Protein AF-A0A9P6NHR1-F1 (afdb_monomer_lite)

Secondary structure (DSSP, 8-state):
-------HHHHHHHHHHHHTT--HHHHHHHTT----HHHHHHHHHHHHHHHHHHH-TTGGGGSS--

Organism: NCBI:txid708437

pLDDT: mean 79.48, std 14.35, range [38.16, 92.94]

Radius of gyration: 14.09 Å; chains: 1; bounding box: 23×35×33 Å

Sequence (66 aa):
MVYVFYPIANTVLAVKYVLEGLSYDEVCTCLQWSMSKDSFEQWMVLYHHTKAVIRDPTTYQTTRRS

Structure (mmCIF, N/CA/C/O backbone):
data_AF-A0A9P6NHR1-F1
#
_entry.id   AF-A0A9P6NHR1-F1
#
loop_
_atom_site.group_PDB
_atom_site.id
_atom_site.type_symbol
_atom_site.label_atom_id
_atom_site.label_alt_id
_atom_site.label_comp_id
_atom_site.label_asym_id
_atom_site.label_entity_id
_atom_site.label_seq_id
_atom_site.pdbx_PDB_ins_code
_atom_site.Cartn_x
_atom_site.Cartn_y
_atom_site.Cartn_z
_atom_site.occupancy
_atom_site.B_iso_or_equiv
_atom_site.auth_seq_id
_atom_site.auth_comp_id
_atom_site.auth_asym_id
_atom_site.auth_atom_id
_atom_site.pdbx_PDB_model_num
ATOM 1 N N . MET A 1 1 ? 4.384 -18.661 -11.203 1.00 55.28 1 MET A N 1
ATOM 2 C CA . MET A 1 1 ? 4.673 -17.275 -10.777 1.00 55.28 1 MET A CA 1
ATOM 3 C C . MET A 1 1 ? 6.176 -17.083 -10.767 1.00 55.28 1 MET A C 1
ATOM 5 O O . MET A 1 1 ? 6.853 -17.812 -10.057 1.00 55.28 1 MET A O 1
ATOM 9 N N . VAL A 1 2 ? 6.696 -16.168 -11.583 1.00 64.25 2 VAL A N 1
ATOM 10 C CA . VAL A 1 2 ? 8.099 -15.739 -11.499 1.00 64.25 2 VAL A CA 1
ATOM 11 C C . VAL A 1 2 ? 8.180 -14.716 -10.370 1.00 64.25 2 VAL A C 1
ATOM 13 O O . VAL A 1 2 ? 7.390 -13.775 -10.349 1.00 64.25 2 VAL A O 1
ATOM 16 N N . TYR A 1 3 ? 9.080 -14.920 -9.409 1.00 64.38 3 TYR A N 1
ATOM 17 C CA . TYR A 1 3 ? 9.303 -13.942 -8.349 1.00 64.38 3 TYR A CA 1
ATOM 18 C C . TYR A 1 3 ? 10.018 -12.727 -8.944 1.00 64.38 3 TYR A C 1
ATOM 20 O O . TYR A 1 3 ? 11.181 -12.816 -9.334 1.00 64.38 3 TYR A O 1
ATOM 28 N N . VAL A 1 4 ? 9.309 -11.603 -9.037 1.00 73.25 4 VAL A N 1
ATOM 29 C CA . VAL A 1 4 ? 9.880 -10.314 -9.433 1.00 73.25 4 VAL A CA 1
ATOM 30 C C . VAL A 1 4 ? 10.159 -9.530 -8.162 1.00 73.25 4 VAL A C 1
ATOM 32 O O . VAL A 1 4 ? 9.268 -9.321 -7.338 1.00 73.25 4 VAL A O 1
ATOM 35 N N . PHE A 1 5 ? 11.412 -9.122 -7.980 1.00 78.25 5 PHE A N 1
ATOM 36 C CA . PHE A 1 5 ? 11.782 -8.297 -6.843 1.00 78.25 5 PHE A CA 1
ATOM 37 C C . PHE A 1 5 ? 11.285 -6.870 -7.067 1.00 78.25 5 PHE A C 1
ATOM 39 O O . PHE A 1 5 ? 11.739 -6.191 -7.989 1.00 78.25 5 PHE A O 1
ATOM 46 N N . TYR A 1 6 ? 10.381 -6.417 -6.199 1.00 80.06 6 TYR A N 1
ATOM 47 C CA . TYR A 1 6 ? 9.944 -5.030 -6.172 1.00 80.06 6 TYR A CA 1
ATOM 48 C C . TYR A 1 6 ? 10.584 -4.289 -4.991 1.00 80.06 6 TYR A C 1
ATOM 50 O O . TYR A 1 6 ? 10.429 -4.742 -3.854 1.00 80.06 6 TYR A O 1
ATOM 58 N N . PRO A 1 7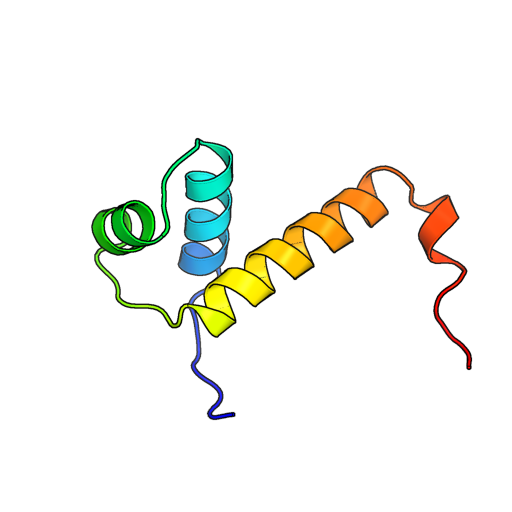 ? 11.289 -3.157 -5.205 1.00 84.00 7 PRO A N 1
ATOM 59 C CA . PRO A 1 7 ? 11.787 -2.340 -4.111 1.00 84.00 7 PRO A CA 1
ATOM 60 C C . PRO A 1 7 ? 10.643 -1.911 -3.195 1.00 84.00 7 PRO A C 1
ATOM 62 O O . PRO A 1 7 ? 9.632 -1.383 -3.657 1.00 84.00 7 PRO A O 1
ATOM 65 N N . ILE A 1 8 ? 10.833 -2.090 -1.888 1.00 82.19 8 ILE A N 1
ATOM 66 C CA . ILE A 1 8 ? 9.820 -1.787 -0.865 1.00 82.19 8 ILE A CA 1
ATOM 67 C C . ILE A 1 8 ? 9.364 -0.321 -0.945 1.00 82.19 8 ILE A C 1
ATOM 69 O O . ILE A 1 8 ? 8.190 -0.022 -0.758 1.00 82.19 8 ILE A O 1
ATOM 73 N N . ALA A 1 9 ? 10.270 0.605 -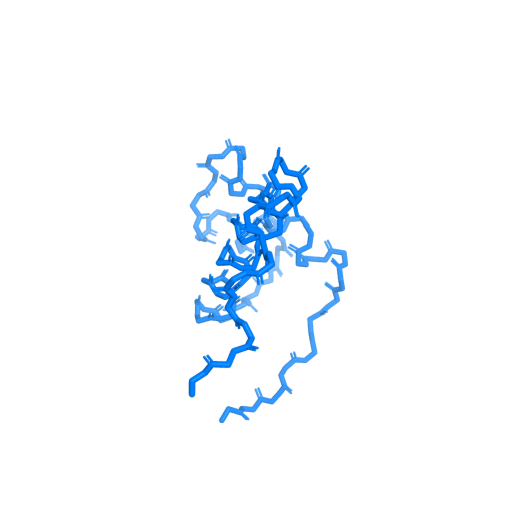1.272 1.00 85.62 9 ALA A N 1
ATOM 74 C CA . ALA A 1 9 ? 9.916 2.012 -1.456 1.00 85.62 9 ALA A CA 1
ATOM 75 C C . ALA A 1 9 ? 8.844 2.201 -2.545 1.00 85.62 9 ALA A C 1
ATOM 77 O O . ALA A 1 9 ? 7.885 2.946 -2.350 1.00 85.62 9 ALA A O 1
ATOM 78 N N . ASN A 1 10 ? 8.965 1.470 -3.654 1.00 85.62 10 ASN A N 1
ATOM 79 C CA . ASN A 1 10 ? 8.053 1.575 -4.786 1.00 85.62 10 ASN A CA 1
ATOM 80 C C . ASN A 1 10 ? 6.708 0.909 -4.482 1.00 85.62 10 ASN A C 1
ATOM 82 O O . ASN A 1 10 ? 5.674 1.443 -4.867 1.00 85.62 10 ASN A O 1
ATOM 86 N N . THR A 1 11 ? 6.698 -0.212 -3.751 1.00 86.69 11 THR A N 1
ATOM 87 C CA . THR A 1 11 ? 5.440 -0.858 -3.339 1.00 86.69 11 THR A CA 1
ATOM 88 C C . THR A 1 11 ? 4.654 0.020 -2.364 1.00 86.69 11 THR A C 1
ATOM 90 O O . THR A 1 11 ? 3.441 0.166 -2.499 1.00 86.69 11 THR A O 1
ATOM 93 N N . VAL A 1 12 ? 5.342 0.683 -1.427 1.00 87.50 12 VAL A N 1
ATOM 94 C CA . VAL A 1 12 ? 4.723 1.632 -0.490 1.00 87.50 12 VAL A CA 1
ATOM 95 C C . VAL A 1 12 ? 4.179 2.862 -1.217 1.00 87.50 12 VAL A C 1
ATOM 97 O O . VAL A 1 12 ? 3.062 3.288 -0.925 1.00 87.50 12 VAL A O 1
ATOM 100 N N . LEU A 1 13 ? 4.937 3.436 -2.156 1.00 90.12 13 LEU A N 1
ATOM 101 C CA . LEU A 1 13 ? 4.473 4.580 -2.946 1.00 90.12 13 LEU A CA 1
ATOM 102 C C . LEU A 1 13 ? 3.282 4.213 -3.837 1.00 90.12 13 LEU A C 1
ATOM 104 O O . LEU A 1 13 ? 2.324 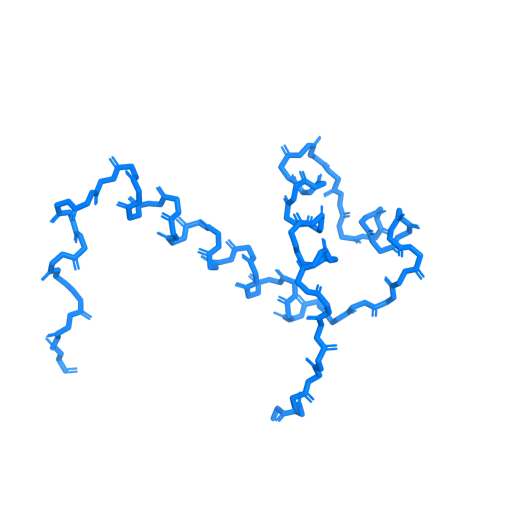4.977 -3.882 1.00 90.12 13 LEU A O 1
ATOM 108 N N . ALA A 1 14 ? 3.292 3.031 -4.460 1.00 90.25 14 ALA A N 1
ATOM 109 C CA . ALA A 1 14 ? 2.170 2.551 -5.261 1.00 90.25 14 ALA A CA 1
ATOM 110 C C . ALA A 1 14 ? 0.876 2.499 -4.438 1.00 90.25 14 ALA A C 1
ATOM 112 O O . ALA A 1 14 ? -0.130 3.073 -4.840 1.00 90.25 14 ALA A O 1
ATOM 113 N N . VAL A 1 15 ? 0.914 1.896 -3.244 1.00 88.81 15 VAL A N 1
ATOM 114 C CA . VAL A 1 15 ? -0.256 1.844 -2.351 1.00 88.81 15 VAL A CA 1
ATOM 115 C C . VAL A 1 15 ? -0.694 3.247 -1.920 1.00 88.81 15 VAL A C 1
ATOM 117 O O . VAL A 1 15 ? -1.889 3.527 -1.897 1.00 88.81 15 VAL A O 1
ATOM 120 N N . LYS A 1 16 ? 0.243 4.151 -1.602 1.00 91.00 16 LYS A N 1
ATOM 121 C CA . LYS A 1 16 ? -0.089 5.538 -1.229 1.00 91.00 16 LYS A CA 1
ATOM 122 C C . LYS A 1 16 ? -0.812 6.284 -2.347 1.00 91.00 16 LYS A C 1
ATOM 124 O O . LYS A 1 16 ? -1.859 6.861 -2.085 1.00 91.00 16 LYS A O 1
ATOM 129 N N . TYR A 1 17 ? -0.303 6.222 -3.574 1.00 92.75 17 TYR A N 1
ATOM 130 C CA . TYR A 1 17 ? -0.925 6.891 -4.716 1.00 92.75 17 TYR A CA 1
ATOM 131 C C . TYR A 1 17 ? -2.335 6.369 -5.002 1.00 92.75 17 TYR A C 1
ATOM 133 O O . TYR A 1 17 ? -3.237 7.153 -5.279 1.00 92.75 17 TYR A O 1
ATOM 141 N N . VAL A 1 18 ? -2.579 5.069 -4.827 1.00 91.50 18 VAL A N 1
ATOM 142 C CA . VAL A 1 18 ? -3.943 4.524 -4.931 1.00 91.50 18 VAL A CA 1
ATOM 143 C C . VAL A 1 18 ? -4.868 5.088 -3.857 1.00 91.50 18 VAL A C 1
ATOM 145 O O . VAL A 1 18 ? -6.022 5.404 -4.136 1.00 91.50 18 VAL A O 1
ATOM 148 N N . LEU A 1 19 ? -4.380 5.244 -2.624 1.00 88.50 19 LEU A N 1
ATOM 149 C CA . LEU A 1 19 ? -5.161 5.853 -1.540 1.00 88.50 19 LEU A CA 1
ATOM 150 C C . LEU A 1 19 ? -5.442 7.341 -1.774 1.00 88.50 19 LEU A C 1
ATOM 152 O O . LEU A 1 19 ? -6.441 7.848 -1.270 1.00 88.50 19 LEU A O 1
ATOM 156 N N . GLU A 1 20 ? -4.590 8.018 -2.542 1.00 92.50 20 GLU A N 1
ATOM 157 C CA . GLU A 1 20 ? -4.791 9.392 -3.019 1.00 92.50 20 GLU A CA 1
ATOM 158 C C . GLU A 1 20 ? -5.748 9.469 -4.224 1.00 92.50 20 GLU A C 1
ATOM 160 O O . GLU A 1 20 ? -6.127 10.563 -4.637 1.00 92.50 20 GLU A O 1
ATOM 165 N N . GLY A 1 21 ? -6.200 8.323 -4.744 1.00 92.88 21 GLY A N 1
ATOM 166 C CA . GLY A 1 21 ? -7.200 8.224 -5.806 1.00 92.88 21 GLY A CA 1
ATOM 167 C C . GLY A 1 21 ? -6.633 7.997 -7.206 1.00 92.88 21 GLY A C 1
ATOM 168 O O . GLY A 1 21 ? -7.403 8.034 -8.163 1.00 92.88 21 GLY A O 1
ATOM 169 N N . LEU A 1 22 ? -5.326 7.748 -7.343 1.00 92.94 22 LEU A N 1
ATOM 170 C CA . LEU A 1 22 ? -4.715 7.474 -8.642 1.00 92.94 22 LEU A CA 1
ATOM 171 C C . LEU A 1 22 ? -5.092 6.073 -9.139 1.00 92.94 22 LEU A C 1
ATOM 173 O O . LEU A 1 22 ? -5.101 5.089 -8.392 1.00 92.94 22 LEU A O 1
ATOM 177 N N . SER A 1 23 ? -5.359 5.981 -10.436 1.00 91.12 23 SER A N 1
ATOM 178 C CA . SER A 1 23 ? -5.526 4.723 -11.156 1.00 91.12 23 SER A CA 1
ATOM 179 C C . SER A 1 23 ? -4.189 4.005 -11.357 1.00 91.12 23 SER A C 1
ATOM 181 O O . SER A 1 23 ? -3.113 4.591 -11.263 1.00 91.12 23 SER A O 1
ATOM 183 N N . TYR A 1 24 ? -4.245 2.713 -11.679 1.00 89.44 24 TYR A N 1
ATOM 184 C CA . TYR A 1 24 ? -3.059 1.897 -11.947 1.00 89.44 24 TYR A CA 1
ATOM 185 C C . TYR A 1 24 ? -2.108 2.516 -12.990 1.00 89.44 24 TYR A C 1
ATOM 187 O O . TYR A 1 24 ? -0.893 2.537 -12.781 1.00 89.44 24 TYR A O 1
ATOM 195 N N . ASP A 1 25 ? -2.653 3.046 -14.088 1.00 91.25 25 ASP A N 1
ATOM 196 C CA . ASP A 1 25 ? -1.856 3.634 -15.170 1.00 91.25 25 ASP A CA 1
ATOM 197 C C . ASP A 1 25 ? -1.168 4.930 -14.719 1.00 91.25 25 ASP A C 1
ATOM 199 O O . ASP A 1 25 ? 0.005 5.163 -15.026 1.00 91.25 25 ASP A O 1
ATOM 203 N N . GLU A 1 26 ? -1.861 5.746 -13.922 1.00 92.19 26 GLU A N 1
ATOM 204 C CA . GLU A 1 26 ? -1.296 6.952 -13.313 1.00 92.19 26 GLU A CA 1
ATOM 205 C C . GLU A 1 26 ? -0.197 6.597 -12.311 1.00 92.19 26 GLU A C 1
ATOM 207 O O . GLU A 1 26 ? 0.867 7.206 -12.333 1.00 92.19 26 GLU A O 1
ATOM 212 N N . VAL A 1 27 ? -0.390 5.555 -11.498 1.00 91.38 27 VAL A N 1
ATOM 213 C CA . VAL A 1 27 ? 0.632 5.061 -10.565 1.00 91.38 27 VAL A CA 1
ATOM 214 C C . VAL A 1 27 ? 1.882 4.583 -11.306 1.00 91.38 27 VAL A C 1
ATOM 216 O O . VAL A 1 27 ? 2.993 4.959 -10.929 1.00 91.38 27 VAL A O 1
ATOM 219 N N . CYS A 1 28 ? 1.725 3.797 -12.375 1.00 90.75 28 CYS A N 1
ATOM 220 C CA . CYS A 1 28 ? 2.851 3.356 -13.204 1.00 90.75 28 CYS A CA 1
ATOM 221 C C . CYS A 1 28 ? 3.587 4.545 -13.837 1.00 90.75 28 CYS A C 1
ATOM 223 O O . CYS A 1 28 ? 4.819 4.567 -13.877 1.00 90.75 28 CYS A O 1
ATOM 225 N N . THR A 1 29 ? 2.836 5.557 -14.283 1.00 91.62 29 THR A N 1
ATOM 226 C CA . THR A 1 29 ? 3.382 6.791 -14.862 1.00 91.62 29 THR A CA 1
ATOM 227 C C . THR A 1 29 ? 4.156 7.602 -13.821 1.00 91.62 29 THR A C 1
ATOM 229 O O . THR A 1 29 ? 5.299 7.985 -14.070 1.00 91.62 29 THR A O 1
ATOM 232 N N . CYS A 1 30 ? 3.588 7.815 -12.630 1.00 90.31 30 CYS A N 1
ATOM 233 C CA . CYS A 1 30 ? 4.223 8.551 -11.535 1.00 90.31 30 CYS A CA 1
ATOM 234 C C . CYS A 1 30 ? 5.484 7.858 -11.012 1.00 90.31 30 CYS A C 1
ATOM 236 O O . CYS A 1 30 ? 6.459 8.526 -10.677 1.00 90.31 30 CYS A O 1
ATOM 238 N N . LEU A 1 31 ? 5.487 6.524 -10.965 1.00 87.44 31 LEU A N 1
ATOM 239 C CA . LEU A 1 31 ? 6.645 5.736 -10.539 1.00 87.44 31 LEU A CA 1
ATOM 240 C C . LEU A 1 31 ? 7.670 5.511 -11.655 1.00 87.44 31 LEU A C 1
ATOM 242 O O . LEU A 1 31 ? 8.710 4.910 -11.394 1.00 87.44 31 LEU A O 1
ATOM 246 N N . GLN A 1 32 ? 7.378 5.974 -12.879 1.00 87.94 32 GLN A N 1
ATOM 247 C CA . GLN A 1 32 ? 8.174 5.733 -14.088 1.00 87.94 32 GLN A CA 1
ATOM 248 C C . GLN A 1 32 ? 8.539 4.255 -14.260 1.00 87.94 32 GLN A C 1
ATOM 250 O O . GLN A 1 32 ? 9.634 3.905 -14.707 1.00 87.94 32 GLN A O 1
ATOM 255 N N . TRP A 1 33 ? 7.623 3.371 -13.865 1.00 82.38 33 TRP A N 1
ATOM 256 C CA . TRP A 1 33 ? 7.911 1.955 -13.765 1.00 82.38 33 TRP A CA 1
ATOM 257 C C . TRP A 1 33 ? 6.701 1.102 -14.113 1.00 82.38 33 TRP A C 1
ATOM 259 O O . TRP A 1 33 ? 5.585 1.345 -13.659 1.00 82.38 33 TRP A O 1
ATOM 269 N N . SER A 1 34 ? 6.947 0.065 -14.912 1.00 81.62 34 SER A N 1
ATOM 270 C CA . SER A 1 34 ? 5.954 -0.950 -15.229 1.00 81.62 34 SER A CA 1
ATOM 271 C C . SER A 1 34 ? 5.966 -2.028 -14.150 1.00 81.62 34 SER A C 1
ATOM 273 O O . SER A 1 34 ? 6.987 -2.666 -13.885 1.00 81.62 34 SER A O 1
ATOM 275 N N . MET A 1 35 ? 4.815 -2.221 -13.522 1.00 85.56 35 MET A N 1
ATOM 276 C CA . MET A 1 35 ? 4.555 -3.318 -12.598 1.00 85.56 35 MET A CA 1
ATOM 277 C C . MET A 1 35 ? 3.566 -4.303 -13.224 1.00 85.56 35 MET A C 1
ATOM 279 O O . MET A 1 35 ? 3.018 -4.049 -14.292 1.00 85.56 35 MET A O 1
ATOM 283 N N . SER A 1 36 ? 3.380 -5.465 -12.601 1.00 87.88 36 SER A N 1
ATOM 284 C CA . SER A 1 36 ? 2.299 -6.369 -12.993 1.00 87.88 36 SER A CA 1
ATOM 285 C C . SER A 1 36 ? 1.013 -5.944 -12.298 1.00 87.88 36 SER A C 1
ATOM 287 O O . SER A 1 36 ? 1.030 -5.659 -11.096 1.00 87.88 36 SER A O 1
ATOM 289 N N . LYS A 1 37 ? -0.105 -5.978 -13.029 1.00 87.19 37 LYS A N 1
ATOM 290 C CA . LYS A 1 37 ? -1.431 -5.732 -12.461 1.00 87.19 37 LYS A CA 1
ATOM 291 C C . LYS A 1 37 ? -1.755 -6.724 -11.337 1.00 87.19 37 LYS A C 1
ATOM 293 O O . LYS A 1 37 ? -2.233 -6.303 -10.291 1.00 87.19 37 LYS A O 1
ATOM 298 N N . ASP A 1 38 ? -1.372 -7.993 -11.490 1.00 88.50 38 ASP A N 1
ATOM 299 C CA . ASP A 1 38 ? -1.573 -9.022 -10.460 1.00 88.50 38 ASP A CA 1
ATOM 300 C C . ASP A 1 38 ? -0.817 -8.690 -9.165 1.00 88.50 38 ASP A C 1
ATOM 302 O O . ASP A 1 38 ? -1.347 -8.823 -8.063 1.00 88.50 38 ASP A O 1
ATOM 306 N N . SER A 1 39 ? 0.439 -8.241 -9.280 1.00 86.19 39 SER A N 1
ATOM 307 C CA . SER A 1 39 ? 1.252 -7.863 -8.116 1.00 86.19 39 SER A CA 1
ATOM 308 C C . SER A 1 39 ? 0.695 -6.624 -7.423 1.00 86.19 3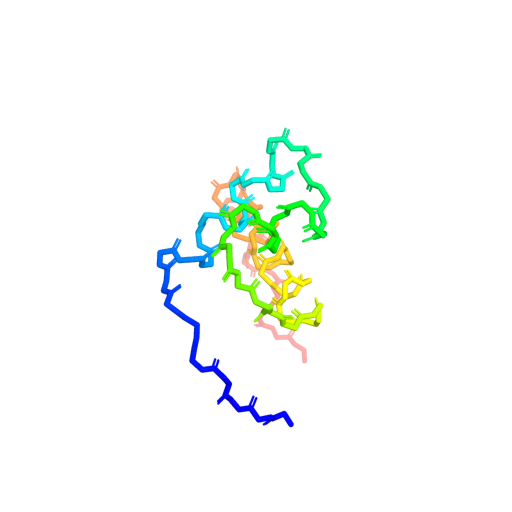9 SER A C 1
ATOM 310 O O . SER A 1 39 ? 0.657 -6.562 -6.196 1.00 86.19 39 SER A O 1
ATOM 312 N N . PHE A 1 40 ? 0.220 -5.661 -8.207 1.00 88.00 40 PHE A N 1
ATOM 313 C CA . PHE A 1 40 ? -0.428 -4.462 -7.698 1.00 88.00 40 PHE A CA 1
ATOM 314 C C . PHE A 1 40 ? -1.727 -4.784 -6.944 1.00 88.00 40 PHE A C 1
ATOM 316 O O . PHE A 1 40 ? -1.919 -4.323 -5.818 1.00 88.00 40 PHE A O 1
ATOM 323 N N . GLU A 1 41 ? -2.584 -5.639 -7.507 1.00 89.75 41 GLU A N 1
ATOM 324 C CA . GLU A 1 41 ? -3.802 -6.110 -6.842 1.00 89.75 41 GLU A CA 1
ATOM 325 C C . GLU A 1 41 ? -3.477 -6.847 -5.534 1.00 89.75 41 GLU A C 1
ATOM 327 O O . GLU A 1 41 ? -4.105 -6.592 -4.504 1.00 89.75 41 GLU A O 1
ATOM 332 N N . GLN A 1 42 ? -2.436 -7.686 -5.524 1.00 88.56 42 GLN A N 1
ATOM 333 C CA . GLN A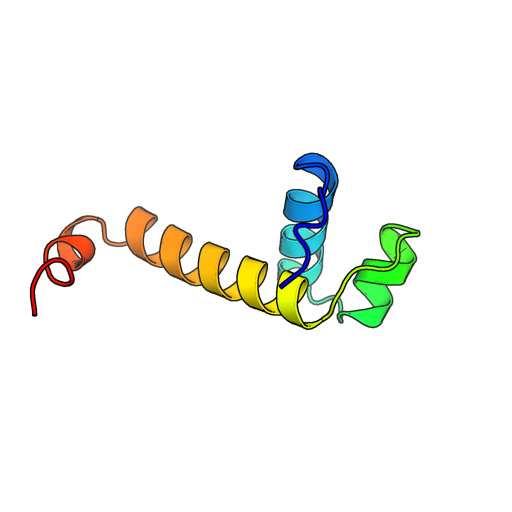 1 42 ? -1.964 -8.344 -4.303 1.00 88.56 42 GLN A CA 1
ATOM 334 C C . GLN A 1 42 ? -1.519 -7.349 -3.226 1.00 88.56 42 GLN A C 1
ATOM 336 O O . GLN A 1 42 ? -1.839 -7.547 -2.052 1.00 88.56 42 GLN A O 1
ATOM 341 N N . TRP A 1 43 ? -0.816 -6.270 -3.582 1.00 88.75 43 TRP A N 1
ATOM 342 C CA . TRP A 1 43 ? -0.424 -5.244 -2.609 1.00 88.75 43 TRP A CA 1
ATOM 343 C C . TRP A 1 43 ? -1.629 -4.525 -2.010 1.00 88.75 43 TRP A C 1
ATOM 345 O O . TRP A 1 43 ? -1.641 -4.270 -0.806 1.00 88.75 43 TRP A O 1
ATOM 355 N N . MET A 1 44 ? -2.665 -4.260 -2.807 1.00 88.88 44 MET A N 1
ATOM 356 C CA . MET A 1 44 ? -3.905 -3.669 -2.305 1.00 88.88 44 MET A CA 1
ATOM 357 C C . MET A 1 44 ? -4.639 -4.617 -1.355 1.00 88.88 44 MET A C 1
ATOM 359 O O . MET A 1 44 ? -5.050 -4.199 -0.272 1.00 88.88 44 MET A O 1
ATOM 363 N N . VAL A 1 45 ? -4.743 -5.905 -1.699 1.00 89.88 45 VAL A N 1
ATOM 364 C CA . VAL A 1 45 ? -5.322 -6.933 -0.816 1.00 89.88 45 VAL A CA 1
ATOM 365 C C . VAL A 1 45 ? -4.557 -7.008 0.506 1.00 89.88 45 VAL A C 1
ATOM 367 O O . VAL A 1 45 ? -5.170 -6.978 1.575 1.00 89.88 45 VAL A O 1
ATOM 370 N N . LEU A 1 46 ? -3.222 -7.041 0.449 1.00 87.88 46 LEU A N 1
ATOM 371 C CA . LEU A 1 46 ? -2.371 -7.036 1.638 1.00 87.88 46 LEU A CA 1
ATOM 372 C C . LEU A 1 46 ? -2.585 -5.772 2.470 1.00 87.88 46 LEU A C 1
ATOM 374 O O . LEU A 1 46 ? -2.760 -5.871 3.683 1.00 87.88 46 LEU A O 1
ATOM 378 N N . TYR A 1 47 ? -2.630 -4.593 1.849 1.00 87.88 47 TYR A N 1
ATOM 379 C CA . TYR A 1 47 ? -2.903 -3.341 2.552 1.00 87.88 47 TYR A CA 1
ATOM 380 C C . TYR A 1 47 ? -4.260 -3.377 3.263 1.00 87.88 47 TYR A C 1
ATOM 382 O O . TYR A 1 47 ? -4.329 -3.074 4.453 1.00 87.88 47 TYR A O 1
ATOM 390 N N . HIS A 1 48 ? -5.328 -3.793 2.578 1.00 86.06 48 HIS A N 1
ATOM 391 C CA . HIS A 1 48 ? -6.661 -3.901 3.174 1.00 86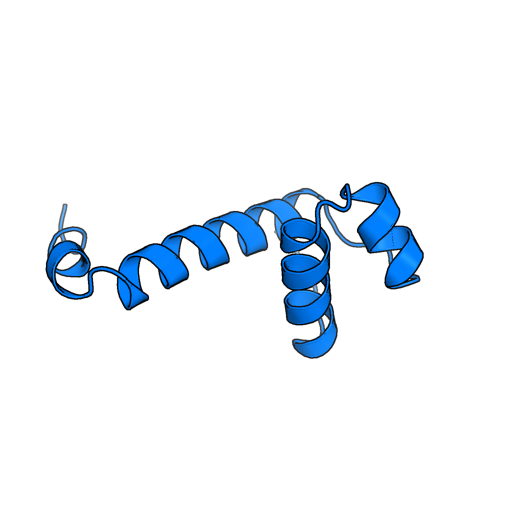.06 48 HIS A CA 1
ATOM 392 C C . HIS A 1 48 ? -6.692 -4.885 4.342 1.00 86.06 48 HIS A C 1
ATOM 394 O O . HIS A 1 48 ? -7.265 -4.571 5.387 1.00 86.06 48 HIS A O 1
ATOM 400 N N . HIS A 1 49 ? -6.031 -6.033 4.199 1.00 84.69 49 HIS A N 1
ATOM 401 C CA . HIS A 1 49 ? -5.929 -7.024 5.260 1.00 84.69 49 HIS A CA 1
ATOM 402 C C . HIS A 1 49 ? -5.152 -6.483 6.467 1.00 84.69 49 HIS A C 1
ATOM 404 O O . HIS A 1 49 ? -5.636 -6.529 7.593 1.00 84.69 49 HIS A O 1
ATOM 410 N N . THR A 1 50 ? -3.987 -5.875 6.241 1.00 83.31 50 THR A N 1
ATOM 411 C CA . THR A 1 50 ? -3.146 -5.329 7.318 1.00 83.31 50 THR A CA 1
ATOM 412 C C . THR A 1 50 ? -3.828 -4.150 8.012 1.00 83.31 50 THR A C 1
ATOM 414 O O . THR A 1 50 ? -3.802 -4.047 9.235 1.00 83.31 50 THR A O 1
ATOM 417 N N . LYS A 1 51 ? -4.504 -3.280 7.252 1.00 78.62 51 LYS A N 1
ATOM 418 C CA . LYS A 1 51 ? -5.327 -2.192 7.793 1.00 78.62 51 LYS A CA 1
ATOM 419 C C . LYS A 1 51 ? -6.462 -2.731 8.660 1.00 78.62 51 LYS A C 1
ATOM 421 O O . LYS A 1 51 ? -6.739 -2.143 9.703 1.00 78.62 51 LYS A O 1
ATOM 426 N N . ALA A 1 52 ? -7.104 -3.828 8.252 1.00 71.06 52 ALA A N 1
ATOM 427 C CA . ALA A 1 52 ? -8.117 -4.495 9.063 1.00 71.06 52 ALA A CA 1
ATOM 428 C C . ALA A 1 52 ? -7.517 -5.031 10.373 1.00 71.06 52 ALA A C 1
ATOM 430 O O . ALA A 1 52 ? -8.070 -4.751 11.429 1.00 71.06 52 ALA A O 1
ATOM 431 N N . VAL A 1 53 ? -6.346 -5.680 10.324 1.00 67.38 53 VAL A N 1
ATOM 432 C CA . VAL A 1 53 ? -5.636 -6.186 11.517 1.00 67.38 53 VAL A CA 1
ATOM 433 C C . VAL A 1 53 ? -5.233 -5.062 12.475 1.00 67.38 53 VAL A C 1
ATOM 435 O O . VAL A 1 53 ? -5.416 -5.188 13.680 1.00 67.38 53 VAL A O 1
ATOM 438 N N . ILE A 1 54 ? -4.699 -3.949 11.964 1.00 72.50 54 ILE A N 1
ATOM 439 C CA . ILE A 1 54 ? -4.305 -2.800 12.799 1.00 72.50 54 ILE A CA 1
ATOM 440 C C . ILE A 1 54 ? -5.533 -2.144 13.440 1.00 72.50 54 ILE A C 1
ATOM 442 O O . ILE A 1 54 ? -5.471 -1.705 14.586 1.00 72.50 54 ILE A O 1
ATOM 446 N N . ARG A 1 55 ? -6.646 -2.054 12.703 1.00 68.06 55 ARG A N 1
ATOM 447 C CA . ARG A 1 55 ? -7.879 -1.421 13.185 1.00 68.06 55 ARG A CA 1
ATOM 448 C C . ARG A 1 55 ? -8.649 -2.304 14.168 1.00 68.06 55 ARG A C 1
ATOM 450 O O . ARG A 1 55 ? -9.259 -1.770 15.087 1.00 68.06 55 ARG A O 1
ATOM 457 N N . ASP A 1 56 ? -8.642 -3.615 13.962 1.00 57.44 56 ASP A N 1
ATOM 458 C CA . ASP A 1 56 ? -9.336 -4.596 14.793 1.00 57.44 56 ASP A CA 1
ATOM 459 C C . ASP A 1 56 ? -8.422 -5.808 15.055 1.00 57.44 56 ASP A C 1
ATOM 461 O O . ASP A 1 56 ? -8.560 -6.863 14.426 1.00 57.44 56 ASP A O 1
ATOM 465 N N . PRO A 1 57 ? -7.468 -5.675 15.993 1.00 61.16 57 PRO A N 1
ATOM 466 C CA . PRO A 1 57 ? -6.534 -6.752 16.315 1.00 61.16 57 PRO A CA 1
ATOM 467 C C . PRO A 1 57 ? -7.227 -7.979 16.929 1.00 61.16 57 PRO A C 1
ATOM 469 O O . PRO A 1 57 ? -6.666 -9.075 16.922 1.00 61.16 57 PRO A O 1
ATOM 472 N N . THR A 1 58 ? -8.449 -7.817 17.443 1.00 60.84 58 THR A N 1
ATOM 473 C CA . THR A 1 58 ? -9.260 -8.874 18.056 1.00 60.84 58 THR A CA 1
ATOM 474 C C . THR A 1 58 ? -9.901 -9.819 17.038 1.00 60.84 58 THR A C 1
ATOM 476 O O . THR A 1 58 ? -10.003 -11.015 17.304 1.00 60.84 58 THR A O 1
ATOM 479 N N . THR A 1 59 ? -10.273 -9.338 15.848 1.00 59.47 59 THR A N 1
ATOM 480 C CA . THR A 1 59 ? -10.904 -10.182 14.807 1.00 59.47 59 THR A CA 1
ATOM 481 C C . THR A 1 59 ? -9.945 -11.146 14.105 1.00 59.47 59 THR A C 1
ATOM 483 O O . THR A 1 59 ? -10.384 -12.147 13.537 1.00 59.47 59 THR A O 1
ATOM 486 N N . TYR A 1 60 ? -8.631 -10.916 14.180 1.00 56.00 60 TYR A N 1
ATOM 487 C CA . TYR A 1 60 ? -7.638 -11.741 13.482 1.00 56.00 60 TYR A CA 1
ATOM 488 C C . TYR A 1 60 ? -7.396 -13.123 14.121 1.00 56.00 60 TYR A C 1
ATOM 490 O O . TYR A 1 60 ? -6.811 -14.005 13.492 1.00 56.00 60 TYR A O 1
ATOM 498 N N . GLN A 1 61 ? -7.881 -13.375 15.342 1.00 52.47 61 GLN A N 1
ATOM 499 C CA . GLN A 1 61 ? -7.705 -14.681 15.994 1.00 52.47 61 GLN A CA 1
ATOM 500 C C . GLN A 1 61 ? -8.475 -15.848 15.336 1.00 52.47 61 GLN A C 1
ATOM 502 O O . GLN A 1 61 ? -8.323 -16.981 15.787 1.00 52.47 61 GLN A O 1
ATOM 507 N N . THR A 1 62 ? -9.220 -15.639 14.240 1.00 55.75 62 THR A N 1
ATOM 508 C CA . THR A 1 62 ? -10.139 -16.666 13.701 1.00 55.75 62 THR A CA 1
ATOM 509 C C . THR A 1 62 ? -9.945 -17.029 12.222 1.00 55.75 62 THR A C 1
ATOM 511 O O . THR A 1 62 ? -10.913 -17.345 11.539 1.00 55.75 62 THR A O 1
ATOM 514 N N . THR A 1 63 ? -8.709 -17.071 11.710 1.00 49.44 63 THR A N 1
ATOM 515 C CA . THR A 1 63 ? -8.450 -17.738 10.408 1.00 49.44 63 THR A CA 1
ATOM 516 C C . THR A 1 63 ? -7.158 -18.552 10.383 1.00 49.44 63 THR A C 1
ATOM 518 O O . THR A 1 63 ? -6.447 -18.607 9.382 1.00 49.44 63 THR A O 1
ATOM 521 N N . ARG A 1 64 ? -6.838 -19.239 11.486 1.00 46.38 64 ARG A N 1
ATOM 522 C CA . ARG A 1 64 ? -5.787 -20.268 11.489 1.00 46.38 64 ARG A CA 1
ATOM 523 C C . ARG A 1 64 ? -6.307 -21.595 12.038 1.00 46.38 64 ARG A C 1
ATOM 525 O O . ARG A 1 64 ? -5.898 -22.006 13.117 1.00 46.38 64 ARG A O 1
ATOM 532 N N . ARG A 1 65 ? -7.209 -22.236 11.284 1.00 46.22 65 ARG A N 1
ATOM 533 C CA . ARG A 1 65 ? -7.399 -23.699 11.149 1.00 46.22 65 ARG A CA 1
ATOM 534 C C . ARG A 1 65 ? -8.724 -23.996 10.435 1.00 46.22 65 ARG A C 1
ATOM 536 O O . ARG A 1 65 ? -9.783 -23.844 11.033 1.00 46.22 65 ARG A O 1
ATOM 543 N N . SER A 1 66 ? -8.631 -24.490 9.207 1.00 38.16 66 SER A N 1
ATOM 544 C CA . SER A 1 66 ? -9.479 -25.564 8.676 1.00 38.16 66 SER A CA 1
ATOM 545 C C . SER A 1 66 ? -8.678 -26.303 7.618 1.00 38.16 66 SER A C 1
ATOM 547 O O . SER A 1 66 ? -8.212 -25.595 6.696 1.00 38.16 66 SER A O 1
#

Foldseek 3Di:
DDDDDDDPVLLVQLLVVVVVPDDPVRSCVVSVHDDDPVVSVVSNVVVVVVVCCVVCVPVVPPDPDD